Protein AF-A0AAW1N783-F1 (afdb_monomer_lite)

Foldseek 3Di:
DDWDQDPVVRDIKDWDADVPQRDIDIPVCCCVVPLDDDVVSVVVCVVSVNPDDGPVSPDCCPDPNVVDDDDDDPDDPPVVVVVVVVVVVVVVVVVVVCVPPDPVSVVVVVVVVVVVVVVVVVVVVVVVVVVVPD

Organism: Saponaria officinalis (NCBI:txid3572)

Structure (mmCIF, N/CA/C/O backbone):
data_AF-A0AAW1N783-F1
#
_entry.id   AF-A0AAW1N783-F1
#
loop_
_atom_site.group_PDB
_atom_site.id
_atom_site.type_symbol
_atom_site.label_atom_id
_atom_site.label_alt_id
_atom_site.label_comp_id
_atom_site.label_asym_id
_atom_site.label_entity_id
_atom_site.label_seq_id
_atom_site.pdbx_PDB_ins_code
_atom_site.Cartn_x
_atom_site.Cartn_y
_atom_site.Cartn_z
_atom_site.occupancy
_atom_site.B_iso_or_equiv
_atom_site.auth_seq_id
_atom_site.auth_comp_id
_atom_site.auth_asym_id
_atom_site.auth_atom_id
_atom_site.pdbx_PDB_model_num
ATOM 1 N N . MET A 1 1 ? -24.163 -3.242 23.559 1.00 61.75 1 MET A N 1
ATOM 2 C CA . MET A 1 1 ? -24.060 -4.347 22.583 1.00 61.75 1 MET A CA 1
ATOM 3 C C . MET A 1 1 ? -25.093 -4.078 21.504 1.00 61.75 1 MET A C 1
ATOM 5 O O . MET A 1 1 ? -26.252 -3.899 21.853 1.00 61.75 1 MET A O 1
ATOM 9 N N . THR A 1 2 ? -24.675 -3.958 20.245 1.00 82.56 2 THR A N 1
ATOM 10 C CA . THR A 1 2 ? -25.547 -3.611 19.111 1.00 82.56 2 THR A CA 1
ATOM 11 C C . THR A 1 2 ? -25.604 -4.793 18.156 1.00 82.56 2 THR A C 1
ATOM 13 O O . THR A 1 2 ? -24.575 -5.388 17.844 1.00 82.56 2 THR A O 1
ATOM 16 N N . ILE A 1 3 ? -26.801 -5.137 17.688 1.00 83.31 3 ILE A N 1
ATOM 17 C CA . ILE A 1 3 ? -27.009 -6.229 16.739 1.00 83.31 3 ILE A CA 1
ATOM 18 C C . ILE A 1 3 ? -27.219 -5.623 15.350 1.00 83.31 3 ILE A C 1
ATOM 20 O O . ILE A 1 3 ? -28.183 -4.888 15.143 1.00 83.31 3 ILE A O 1
ATOM 24 N N . LEU A 1 4 ? -26.343 -5.943 14.392 1.00 82.75 4 LEU A N 1
ATOM 25 C CA . LEU A 1 4 ? -26.535 -5.574 12.988 1.00 82.75 4 LEU A CA 1
ATOM 26 C C . LEU A 1 4 ? -26.984 -6.781 12.169 1.00 82.75 4 LEU A C 1
ATOM 28 O O . LEU A 1 4 ? -26.317 -7.816 12.116 1.00 82.75 4 LEU A O 1
ATOM 32 N N . LYS A 1 5 ? -28.112 -6.611 11.477 1.00 80.12 5 LYS A N 1
ATOM 33 C CA . LYS A 1 5 ? -28.559 -7.534 10.436 1.00 80.12 5 LYS A CA 1
ATOM 34 C C . LYS A 1 5 ? -27.888 -7.161 9.125 1.00 80.12 5 LYS A C 1
ATOM 36 O O . LYS A 1 5 ? -28.000 -6.041 8.637 1.00 80.12 5 LYS A O 1
ATOM 41 N N . ASP A 1 6 ? -27.180 -8.121 8.562 1.00 81.81 6 ASP A N 1
ATOM 42 C CA . ASP A 1 6 ? -26.504 -7.973 7.290 1.00 81.81 6 ASP A CA 1
ATOM 43 C C . ASP A 1 6 ? -27.435 -8.363 6.145 1.00 81.81 6 ASP A C 1
ATOM 45 O O . ASP A 1 6 ? -27.675 -9.548 5.919 1.00 81.81 6 ASP A O 1
ATOM 49 N N . ALA A 1 7 ? -27.938 -7.382 5.398 1.00 79.19 7 ALA A N 1
ATOM 50 C CA . ALA A 1 7 ? -28.794 -7.648 4.244 1.00 79.19 7 ALA A CA 1
ATOM 51 C C . ALA A 1 7 ? -28.072 -8.408 3.112 1.00 79.19 7 ALA A C 1
ATOM 53 O O . ALA A 1 7 ? -28.721 -9.134 2.363 1.00 79.19 7 ALA A O 1
ATOM 54 N N . LEU A 1 8 ? -26.742 -8.291 3.006 1.00 79.38 8 LEU A N 1
ATOM 55 C CA . LEU A 1 8 ? -25.954 -8.916 1.940 1.00 79.38 8 LEU A CA 1
ATOM 56 C C . LEU A 1 8 ? -25.677 -10.398 2.201 1.00 79.38 8 LEU A C 1
ATOM 58 O O . LEU A 1 8 ? -25.591 -11.167 1.251 1.00 79.38 8 LEU A O 1
ATOM 62 N N . CYS A 1 9 ? -25.547 -10.822 3.463 1.00 78.81 9 CYS A N 1
ATOM 63 C CA . CYS A 1 9 ? -25.336 -12.242 3.783 1.00 78.81 9 CYS A CA 1
ATOM 64 C C . CYS A 1 9 ? -26.455 -12.896 4.606 1.00 78.81 9 CYS A C 1
ATOM 66 O O . CYS A 1 9 ? -26.328 -14.065 4.965 1.00 78.81 9 CYS A O 1
ATOM 68 N N . ARG A 1 10 ? -27.545 -12.172 4.899 1.00 78.56 10 ARG A N 1
ATOM 69 C CA . ARG A 1 10 ? -28.686 -12.609 5.732 1.00 78.56 10 ARG A CA 1
ATOM 70 C C . ARG A 1 10 ? -28.289 -13.146 7.116 1.00 78.56 10 ARG A C 1
ATOM 72 O O . ARG A 1 10 ? -29.069 -13.854 7.746 1.00 78.56 10 ARG A O 1
ATOM 79 N N . LYS A 1 11 ? -27.091 -12.812 7.605 1.00 85.31 11 LYS A N 1
ATOM 80 C CA . LYS A 1 11 ? -26.612 -13.193 8.939 1.00 85.31 11 LYS A CA 1
ATOM 81 C C . LYS A 1 11 ? -26.723 -12.029 9.908 1.00 85.31 11 LYS A C 1
ATOM 83 O O . LYS A 1 11 ? -26.727 -10.856 9.530 1.00 85.31 11 LYS A O 1
ATOM 88 N N . VAL A 1 12 ? -26.816 -12.386 11.178 1.00 87.69 12 VAL A N 1
ATOM 89 C CA . VAL A 1 12 ? -26.832 -11.447 12.290 1.00 87.69 12 VAL A CA 1
ATOM 90 C C . VAL A 1 12 ? -25.433 -11.387 12.878 1.00 87.69 12 VAL A C 1
ATOM 92 O O . VAL A 1 12 ? -24.803 -12.427 13.063 1.00 87.69 12 VAL A O 1
ATOM 95 N N . PHE A 1 13 ? -24.952 -10.178 13.150 1.00 91.31 13 PHE A N 1
ATOM 96 C CA . PHE A 1 13 ? -23.656 -9.961 13.773 1.00 91.31 13 PHE A CA 1
ATOM 97 C C . PHE A 1 13 ? -23.812 -9.121 15.027 1.00 91.31 13 PHE A C 1
ATOM 99 O O . PHE A 1 13 ? -24.400 -8.037 15.008 1.00 91.31 13 PHE A O 1
ATOM 106 N N . GLU A 1 14 ? -23.241 -9.623 16.111 1.00 92.94 14 GLU A N 1
ATOM 107 C CA . GLU A 1 14 ? -23.082 -8.872 17.346 1.00 92.94 14 GLU A CA 1
ATOM 108 C C . GLU A 1 14 ? -21.867 -7.958 17.250 1.00 92.94 14 GLU A C 1
ATOM 110 O O . GLU A 1 14 ? -20.812 -8.344 16.720 1.00 92.94 14 GLU A O 1
ATOM 115 N N . ILE A 1 15 ? -22.054 -6.738 17.752 1.00 92.44 15 ILE A N 1
ATOM 116 C CA . ILE A 1 15 ? -21.059 -5.678 17.751 1.00 92.44 15 ILE A CA 1
ATOM 117 C C . ILE A 1 15 ? -20.971 -5.043 19.133 1.00 92.44 15 ILE A C 1
ATOM 119 O O . ILE A 1 15 ? -21.980 -4.697 19.760 1.00 92.44 15 ILE A O 1
ATOM 123 N N . GLN A 1 16 ? -19.744 -4.834 19.590 1.00 93.25 16 GLN A N 1
ATOM 124 C CA . GLN A 1 16 ? -19.463 -4.082 20.801 1.00 93.25 16 GLN A CA 1
ATOM 125 C C . GLN A 1 16 ? -18.653 -2.846 20.442 1.00 93.25 16 GLN A C 1
ATOM 127 O O . GLN A 1 16 ? -17.562 -2.960 19.897 1.00 93.25 16 GLN A O 1
ATOM 132 N N . PHE A 1 17 ? -19.187 -1.673 20.769 1.00 92.38 17 PHE A N 1
ATOM 133 C CA . PHE A 1 17 ? -18.494 -0.397 20.642 1.00 92.38 17 PHE A CA 1
ATOM 134 C C . PHE A 1 17 ? -18.088 0.116 22.024 1.00 92.38 17 PHE A C 1
ATOM 136 O O . PHE A 1 17 ? -18.887 0.052 22.961 1.00 92.38 17 PHE A O 1
ATOM 143 N N . LYS A 1 18 ? -16.857 0.621 22.146 1.00 91.38 18 LYS A N 1
ATOM 144 C CA . LYS A 1 18 ? -16.313 1.237 23.362 1.00 91.38 18 LYS A CA 1
ATOM 145 C C . LYS A 1 18 ? -16.143 2.754 23.153 1.00 91.38 18 LYS A C 1
ATOM 147 O O . LYS A 1 18 ? -15.190 3.150 22.481 1.00 91.38 18 LYS A O 1
ATOM 152 N N . PRO A 1 19 ? -17.002 3.603 23.756 1.00 81.44 19 PRO A N 1
ATOM 153 C CA . PRO A 1 19 ? -17.048 5.047 23.480 1.00 81.44 19 PRO A CA 1
ATOM 154 C C . PRO A 1 19 ? -15.809 5.894 23.835 1.00 81.44 19 PRO A C 1
ATOM 156 O O . PRO A 1 19 ? -15.791 7.066 23.500 1.00 81.44 19 PRO A O 1
ATOM 159 N N . GLY A 1 20 ? -14.772 5.355 24.483 1.00 85.81 20 GLY A N 1
ATOM 160 C CA . GLY A 1 20 ? -13.539 6.108 24.789 1.00 85.81 20 GLY A CA 1
ATOM 161 C C . GLY A 1 20 ? -12.337 5.753 23.912 1.00 85.81 20 GLY A C 1
ATOM 162 O O . GLY A 1 20 ? -11.455 6.575 23.697 1.00 85.81 20 GLY A O 1
ATOM 163 N N . THR A 1 21 ? -12.292 4.524 23.399 1.00 87.56 21 THR A N 1
ATOM 164 C CA . THR A 1 21 ? -11.165 4.016 22.600 1.00 87.56 21 THR A CA 1
ATOM 165 C C . THR A 1 21 ? -11.513 3.870 21.124 1.00 87.56 21 THR A C 1
ATOM 167 O O . THR A 1 21 ? -10.676 3.438 20.336 1.00 87.56 21 THR A O 1
ATOM 170 N N . TYR A 1 22 ? -12.769 4.149 20.761 1.00 90.06 22 TYR A N 1
ATOM 171 C CA . TYR A 1 22 ? -13.348 3.893 19.441 1.00 90.06 22 TYR A CA 1
ATOM 172 C C . TYR A 1 22 ? -13.150 2.451 18.946 1.00 90.06 22 TYR A C 1
ATOM 174 O O . TYR A 1 22 ? -13.220 2.169 17.751 1.00 90.06 22 TYR A O 1
ATOM 182 N N . GLN A 1 23 ? -12.933 1.511 19.870 1.00 90.81 23 GLN A N 1
ATOM 183 C CA . GLN A 1 23 ? -12.820 0.096 19.549 1.00 90.81 23 GLN A CA 1
ATOM 184 C C . GLN A 1 23 ? -14.207 -0.487 19.282 1.00 90.81 23 GLN A C 1
ATOM 186 O O . GLN A 1 23 ? -15.113 -0.405 20.113 1.00 90.81 23 GLN A O 1
ATOM 191 N N . VAL A 1 24 ? -14.337 -1.111 18.121 1.00 93.06 24 VAL A N 1
ATOM 192 C CA . VAL A 1 24 ? -15.467 -1.905 17.661 1.00 93.06 24 VAL A CA 1
ATOM 193 C C . VAL A 1 24 ? -15.033 -3.359 17.438 1.00 93.06 24 VAL A C 1
ATOM 195 O O . VAL A 1 24 ? -14.209 -3.649 16.570 1.00 93.06 24 VAL A O 1
ATOM 198 N N . THR A 1 25 ? -15.615 -4.304 18.168 1.00 92.06 25 THR A N 1
ATOM 199 C CA . THR A 1 25 ? -15.456 -5.737 17.868 1.00 92.06 25 THR A CA 1
ATOM 200 C C . THR A 1 25 ? -16.673 -6.243 17.111 1.00 92.06 25 THR A C 1
ATOM 202 O O . THR A 1 25 ? -17.795 -5.803 17.361 1.00 92.06 25 THR A O 1
ATOM 205 N N . CYS A 1 26 ? -16.468 -7.153 16.159 1.00 93.62 26 CYS A N 1
ATOM 206 C CA . CYS A 1 26 ? -17.553 -7.740 15.383 1.00 93.62 26 CYS A CA 1
ATOM 207 C C . CYS A 1 26 ? -17.381 -9.254 15.282 1.00 93.62 26 CYS A C 1
ATOM 209 O O . CYS A 1 26 ? -16.335 -9.746 14.870 1.00 93.62 26 CYS A O 1
ATOM 211 N N . THR A 1 27 ? -18.453 -9.992 15.553 1.00 94.38 27 THR A N 1
ATOM 212 C CA . THR A 1 27 ? -18.495 -11.466 15.469 1.00 94.38 27 THR A CA 1
ATOM 213 C C . THR A 1 27 ? -18.212 -12.040 14.077 1.00 94.38 27 THR A C 1
ATOM 215 O O . THR A 1 27 ? -17.944 -13.233 13.947 1.00 94.38 27 THR A O 1
ATOM 218 N N . CYS A 1 28 ? -18.194 -11.219 13.018 1.00 92.19 28 CYS A N 1
ATOM 219 C CA . CYS A 1 28 ? -17.710 -11.662 11.706 1.00 92.19 28 CYS A CA 1
ATOM 220 C C . CYS A 1 28 ? -16.203 -11.984 11.696 1.00 92.19 28 CYS A C 1
ATOM 222 O O . CYS A 1 28 ? -15.737 -12.684 10.797 1.00 92.19 28 CYS A O 1
ATOM 224 N N . MET A 1 29 ? -15.453 -11.470 12.679 1.00 89.00 29 MET A N 1
ATOM 225 C CA . MET A 1 29 ? -14.017 -11.663 12.873 1.00 89.00 29 MET A CA 1
ATOM 226 C C . MET A 1 29 ? -13.134 -11.269 11.675 1.00 89.00 29 MET A C 1
ATOM 228 O O . MET A 1 29 ? -12.049 -11.815 11.484 1.00 89.00 29 MET A O 1
ATOM 232 N N . LYS A 1 30 ? -13.590 -10.361 10.800 1.00 87.12 30 LYS A N 1
ATOM 233 C CA . LYS A 1 30 ? -12.832 -10.003 9.585 1.00 87.12 30 LYS A CA 1
ATOM 234 C C . LYS A 1 30 ? -11.510 -9.302 9.910 1.00 87.12 30 LYS A C 1
ATOM 236 O O . LYS A 1 30 ? -10.519 -9.517 9.211 1.00 87.12 30 LYS A O 1
ATOM 241 N N . PHE A 1 31 ? -11.493 -8.502 10.973 1.00 87.62 31 PHE A N 1
ATOM 242 C CA . PHE A 1 31 ? -10.283 -7.819 11.408 1.00 87.62 31 PHE A CA 1
ATOM 243 C C . PHE A 1 31 ? -9.289 -8.811 12.017 1.00 87.62 31 PHE A C 1
ATOM 245 O O . PHE A 1 31 ? -8.120 -8.813 11.659 1.00 87.62 31 PHE A O 1
ATOM 252 N N . GLU A 1 32 ? -9.766 -9.739 12.834 1.00 85.75 32 GLU A N 1
ATOM 253 C CA . GLU A 1 32 ? -8.966 -10.775 13.482 1.00 85.75 32 GLU A CA 1
ATOM 254 C C . GLU A 1 32 ? -8.407 -11.783 12.464 1.00 85.75 32 GLU A C 1
ATOM 256 O O . GLU A 1 32 ? -7.266 -12.219 12.588 1.00 85.75 32 GLU A O 1
ATOM 261 N N . ARG A 1 33 ? -9.179 -12.131 11.424 1.00 83.25 33 ARG A N 1
ATOM 262 C CA . ARG A 1 33 ? -8.759 -13.093 10.388 1.00 83.25 33 ARG A CA 1
ATOM 263 C C . ARG A 1 33 ? -7.871 -12.485 9.305 1.00 83.25 33 ARG A C 1
ATOM 265 O O . ARG A 1 33 ? -7.005 -13.177 8.781 1.00 83.25 33 ARG A O 1
ATOM 272 N N . CYS A 1 34 ? -8.113 -11.234 8.909 1.00 82.12 34 CYS A N 1
ATOM 273 C CA . CYS A 1 34 ? -7.489 -10.642 7.715 1.00 82.12 34 CYS A CA 1
ATOM 274 C C . CYS A 1 34 ? -6.831 -9.275 7.961 1.00 82.12 34 CYS A C 1
ATOM 276 O O . CYS A 1 34 ? -6.280 -8.682 7.033 1.00 82.12 34 CYS A O 1
ATOM 278 N N . GLY A 1 35 ? -6.909 -8.730 9.175 1.00 83.81 35 GLY A N 1
ATOM 279 C CA . GLY A 1 35 ? -6.445 -7.374 9.490 1.00 83.81 35 GLY A CA 1
ATOM 280 C C . GLY A 1 35 ? -7.259 -6.270 8.811 1.00 83.81 35 GLY A C 1
ATOM 281 O O . GLY A 1 35 ? -6.800 -5.137 8.750 1.00 83.81 35 GLY A O 1
ATOM 282 N N . LEU A 1 36 ? -8.436 -6.593 8.261 1.00 86.44 36 LEU A N 1
ATOM 283 C CA . LEU A 1 36 ? -9.276 -5.665 7.504 1.00 86.44 36 LEU A CA 1
ATOM 284 C C . LEU A 1 36 ? -10.577 -5.376 8.244 1.00 86.44 36 LEU A C 1
ATOM 286 O O . LEU A 1 36 ? -11.287 -6.294 8.664 1.00 86.44 36 LEU A O 1
ATOM 290 N N . LEU A 1 37 ? -10.942 -4.098 8.312 1.00 90.56 37 LEU A N 1
ATOM 291 C CA . LEU A 1 37 ? -12.241 -3.685 8.826 1.00 90.56 37 LEU A CA 1
ATOM 292 C C . LEU A 1 37 ? -13.373 -4.297 7.989 1.00 90.56 37 LEU A C 1
ATOM 294 O O . LEU A 1 37 ? -13.400 -4.210 6.757 1.00 90.56 37 LEU A O 1
ATOM 298 N N . CYS A 1 38 ? -14.341 -4.928 8.653 1.00 92.38 38 CYS A N 1
ATOM 299 C CA . CYS A 1 38 ? -15.596 -5.268 7.998 1.00 92.38 38 CYS A CA 1
ATOM 300 C C . CYS A 1 38 ? -16.474 -4.025 7.868 1.00 92.38 38 CYS A C 1
ATOM 302 O O . CYS A 1 38 ? -16.388 -3.083 8.656 1.00 92.38 38 CYS A O 1
ATOM 304 N N . ARG A 1 39 ? -17.402 -4.060 6.911 1.00 92.44 39 ARG A N 1
ATOM 305 C CA . ARG A 1 39 ? -18.390 -2.989 6.757 1.00 92.44 39 ARG A CA 1
ATOM 306 C C . ARG A 1 39 ? -19.258 -2.784 8.005 1.00 92.44 39 ARG A C 1
ATOM 308 O O . ARG A 1 39 ? -19.776 -1.695 8.193 1.00 92.44 39 ARG A O 1
ATOM 315 N N . HIS A 1 40 ? -19.404 -3.802 8.861 1.00 93.75 40 HIS A N 1
ATOM 316 C CA . HIS A 1 40 ? -20.120 -3.670 10.133 1.00 93.75 40 HIS A CA 1
ATOM 317 C C . HIS A 1 40 ? -19.384 -2.748 11.104 1.00 93.75 40 HIS A C 1
ATOM 319 O O . HIS A 1 40 ? -20.013 -1.876 11.693 1.00 93.75 40 HIS A O 1
ATOM 325 N N . ILE A 1 41 ? -18.060 -2.899 11.227 1.00 93.06 41 ILE A N 1
ATOM 326 C CA . ILE A 1 41 ? -17.232 -2.003 12.043 1.00 93.06 41 ILE A CA 1
ATOM 327 C C . ILE A 1 41 ? -17.273 -0.590 11.462 1.00 93.06 41 ILE A C 1
ATOM 329 O O . ILE A 1 41 ? -17.547 0.354 12.196 1.00 93.06 41 ILE A O 1
ATOM 333 N N . ILE A 1 42 ? -17.086 -0.457 10.144 1.00 93.19 42 ILE A N 1
ATOM 334 C CA . ILE A 1 42 ? -17.131 0.842 9.455 1.00 93.19 42 ILE A CA 1
ATOM 335 C C . ILE A 1 42 ? -18.471 1.541 9.715 1.00 93.19 42 ILE A C 1
ATOM 337 O O . ILE A 1 42 ? -18.485 2.698 10.114 1.00 93.19 42 ILE A O 1
ATOM 341 N N . SER A 1 43 ? -19.592 0.827 9.579 1.00 92.81 43 SER A N 1
ATOM 342 C CA . SER A 1 43 ? -20.927 1.385 9.813 1.00 92.81 43 SER A CA 1
ATOM 343 C C . SER A 1 43 ? -21.110 1.908 11.237 1.00 92.81 43 SER A C 1
ATOM 345 O O . SER A 1 43 ? -21.755 2.938 11.414 1.00 92.81 43 SER A O 1
ATOM 347 N N . ILE A 1 44 ? -20.567 1.212 12.241 1.00 93.06 44 ILE A N 1
ATOM 348 C CA . ILE A 1 44 ? -20.653 1.643 13.640 1.00 93.06 44 ILE A CA 1
ATOM 349 C C . ILE A 1 44 ? -19.742 2.840 13.906 1.00 93.06 44 ILE A C 1
ATOM 351 O O . ILE A 1 44 ? -20.156 3.761 14.602 1.00 93.06 44 ILE A O 1
ATOM 355 N N . LEU A 1 45 ? -18.537 2.878 13.336 1.00 92.81 45 LEU A N 1
ATOM 356 C CA . LEU A 1 45 ? -17.673 4.057 13.429 1.00 92.81 45 LEU A CA 1
ATOM 357 C C . LEU A 1 45 ? -18.366 5.283 12.817 1.00 92.81 45 LEU A C 1
ATOM 359 O O . LEU A 1 45 ? -18.505 6.307 13.485 1.00 92.81 45 LEU A O 1
ATOM 363 N N . SER A 1 46 ? -18.910 5.143 11.605 1.00 92.81 46 SER A N 1
ATOM 364 C CA . SER A 1 46 ? -19.630 6.219 10.919 1.00 92.81 46 SER A CA 1
ATOM 365 C C . SER A 1 46 ? -20.861 6.694 11.693 1.00 92.81 46 SER A C 1
ATOM 367 O O . SER A 1 46 ? -21.060 7.898 11.827 1.00 92.81 46 SER A O 1
ATOM 369 N N . SER A 1 47 ? -21.669 5.783 12.254 1.00 92.56 47 SER A N 1
ATOM 370 C CA . SER A 1 47 ? -22.855 6.171 13.035 1.00 92.56 47 SER A CA 1
ATOM 371 C C . SER A 1 47 ? -22.512 6.874 14.350 1.00 92.56 47 SER A C 1
ATOM 373 O O . SER A 1 47 ? -23.356 7.572 14.899 1.00 92.56 47 SER A O 1
ATOM 375 N N . ASN A 1 48 ? -21.294 6.681 14.864 1.00 91.44 48 ASN A N 1
ATOM 376 C CA . ASN A 1 48 ? -20.790 7.346 16.067 1.00 91.44 48 ASN A CA 1
ATOM 377 C C . ASN A 1 48 ? -19.936 8.587 15.741 1.00 91.44 48 ASN A C 1
ATOM 379 O O . ASN A 1 48 ? -19.227 9.082 16.611 1.00 91.44 48 ASN A O 1
ATOM 383 N N . GLY A 1 49 ? -19.985 9.090 14.500 1.00 91.94 49 GLY A N 1
ATOM 384 C CA . GLY A 1 49 ? -19.287 10.317 14.100 1.00 91.94 49 GLY A CA 1
ATOM 385 C C . GLY A 1 49 ? -17.767 10.179 13.988 1.00 91.94 49 GLY A C 1
ATOM 386 O O . GLY A 1 49 ? -17.065 11.184 13.913 1.00 91.94 49 GLY A O 1
ATOM 387 N N . VAL A 1 50 ? -17.242 8.952 13.965 1.00 92.00 50 VAL A N 1
ATOM 388 C CA . VAL A 1 50 ? -15.809 8.694 13.815 1.00 92.00 50 VAL A CA 1
ATOM 389 C C . VAL A 1 50 ? -15.455 8.762 12.328 1.00 92.00 50 VAL A C 1
ATOM 391 O O . VAL A 1 50 ? -15.758 7.848 11.560 1.00 92.00 50 VAL A O 1
ATOM 394 N N . SER A 1 51 ? -14.849 9.876 11.914 1.00 88.94 51 SER A N 1
ATOM 395 C CA . SER A 1 51 ? -14.479 10.156 10.518 1.00 88.94 51 SER A CA 1
ATOM 396 C C . SER A 1 51 ? -13.092 9.638 10.127 1.00 88.94 51 SER A C 1
ATOM 398 O O . SER A 1 51 ? -12.784 9.549 8.939 1.00 88.94 51 SER A O 1
ATOM 400 N N . THR A 1 52 ? -12.266 9.265 11.106 1.00 88.62 52 THR A N 1
ATOM 401 C CA . THR A 1 52 ? -10.930 8.694 10.909 1.00 88.62 52 THR A CA 1
ATOM 402 C C . THR A 1 52 ? -10.871 7.274 11.452 1.00 88.62 52 THR A C 1
ATOM 404 O O . THR A 1 52 ? -11.456 6.962 12.485 1.00 88.62 52 THR A O 1
ATOM 407 N N . ILE A 1 53 ? -10.164 6.384 10.757 1.00 87.62 53 ILE A N 1
ATOM 408 C CA . ILE A 1 53 ? -9.961 5.019 11.251 1.00 87.62 53 ILE A CA 1
ATOM 409 C C . ILE A 1 53 ? -9.073 5.095 12.505 1.00 87.62 53 ILE A C 1
ATOM 411 O O . ILE A 1 53 ? -7.966 5.620 12.395 1.00 87.62 53 ILE A O 1
ATOM 415 N N . PRO A 1 54 ? -9.514 4.578 13.670 1.00 87.56 54 PRO A N 1
ATOM 416 C CA . PRO A 1 54 ? -8.686 4.579 14.873 1.00 87.56 54 PRO A CA 1
ATOM 417 C C . PRO A 1 54 ? -7.383 3.804 14.661 1.00 87.56 54 PRO A C 1
ATOM 419 O O . PRO A 1 54 ? -7.396 2.746 14.028 1.00 87.56 54 PRO A O 1
ATOM 422 N N . ASP A 1 55 ? -6.289 4.263 15.270 1.00 82.69 55 ASP A N 1
ATOM 423 C CA . ASP A 1 55 ? -4.952 3.667 15.109 1.00 82.69 55 ASP A CA 1
ATOM 424 C C . ASP A 1 55 ? -4.904 2.170 15.4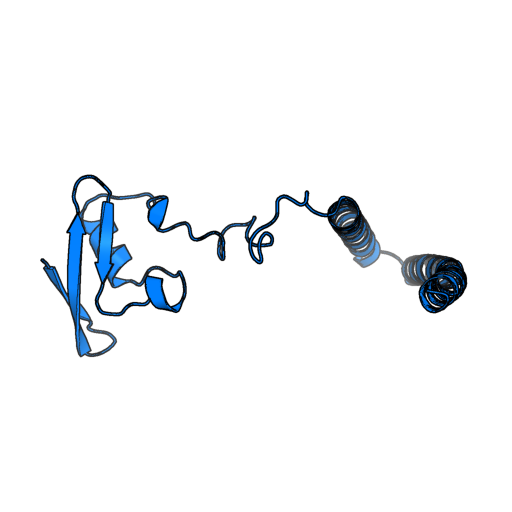41 1.00 82.69 55 ASP A C 1
ATOM 426 O O . ASP A 1 55 ? -4.168 1.411 14.816 1.00 82.69 55 ASP A O 1
ATOM 430 N N . ALA A 1 56 ? -5.759 1.710 16.361 1.00 80.75 56 ALA A N 1
ATOM 431 C CA . ALA A 1 56 ? -5.912 0.292 16.696 1.00 80.75 56 ALA A CA 1
ATOM 432 C C . ALA A 1 56 ? -6.298 -0.597 15.490 1.00 80.75 56 ALA A C 1
ATOM 434 O O . ALA A 1 56 ? -6.093 -1.809 15.536 1.00 80.75 56 ALA A O 1
ATOM 435 N N . TYR A 1 57 ? -6.845 -0.009 14.421 1.00 83.06 57 TYR A N 1
ATOM 436 C CA . TYR A 1 57 ? -7.221 -0.683 13.175 1.00 83.06 57 TYR A CA 1
ATOM 437 C C . TYR A 1 57 ? -6.257 -0.428 12.016 1.00 83.06 57 TYR A C 1
ATOM 439 O O . TYR A 1 57 ? -6.405 -1.049 10.961 1.00 83.06 57 TYR A O 1
ATOM 447 N N . LEU A 1 58 ? -5.251 0.431 12.201 1.00 77.62 58 LEU A N 1
ATOM 448 C CA . LEU A 1 58 ? -4.157 0.625 11.252 1.00 77.62 58 LEU A CA 1
ATOM 449 C C . LEU A 1 58 ? -3.148 -0.521 11.401 1.00 77.62 58 LEU A C 1
ATOM 451 O O . LEU A 1 58 ? -2.025 -0.361 11.878 1.00 77.62 58 LEU A O 1
ATOM 455 N N . ALA A 1 59 ? -3.570 -1.726 11.016 1.00 66.31 59 ALA A N 1
ATOM 456 C CA . ALA A 1 59 ? -2.684 -2.877 10.988 1.00 66.31 59 ALA A CA 1
ATOM 457 C C . ALA A 1 59 ? -1.547 -2.615 9.988 1.00 66.31 59 ALA A C 1
ATOM 459 O O . ALA A 1 59 ? -1.801 -2.364 8.808 1.00 66.31 59 ALA A O 1
ATOM 460 N N . ARG A 1 60 ? -0.289 -2.742 10.442 1.00 57.47 60 ARG A N 1
ATOM 461 C CA . ARG A 1 60 ? 0.913 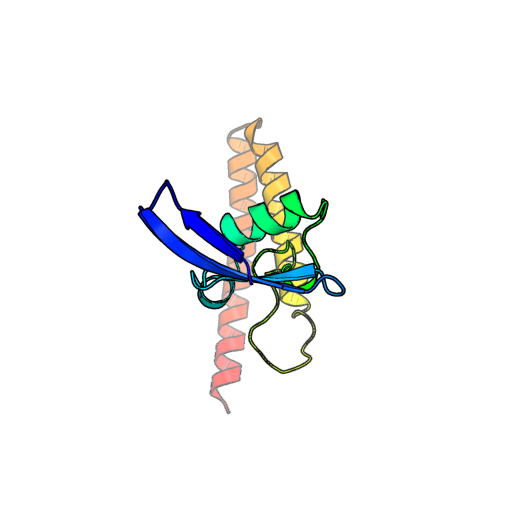-2.461 9.631 1.00 57.47 60 ARG A CA 1
ATOM 462 C C . ARG A 1 60 ? 0.919 -3.172 8.279 1.00 57.47 60 ARG A C 1
ATOM 464 O O . ARG A 1 60 ? 1.484 -2.627 7.350 1.00 57.47 60 ARG A O 1
ATOM 471 N N . ARG A 1 61 ? 0.236 -4.320 8.150 1.00 58.56 61 ARG A N 1
ATOM 472 C CA . ARG A 1 61 ? 0.068 -5.092 6.902 1.00 58.56 61 ARG A CA 1
ATOM 473 C C . ARG A 1 61 ? -0.524 -4.278 5.736 1.00 58.56 61 ARG A C 1
ATOM 475 O O . ARG A 1 61 ? -0.308 -4.653 4.592 1.00 58.56 61 ARG A O 1
ATOM 482 N N . TRP A 1 62 ? -1.258 -3.198 6.014 1.00 65.50 62 TRP A N 1
ATOM 483 C CA . TRP A 1 62 ? -1.964 -2.390 5.008 1.00 65.50 62 TRP A CA 1
ATOM 484 C C . TRP A 1 62 ? -1.487 -0.929 4.934 1.00 65.50 62 TRP A C 1
ATOM 486 O O . TRP A 1 62 ? -2.038 -0.145 4.163 1.00 65.50 62 TRP A O 1
ATOM 496 N N . CYS A 1 63 ? -0.468 -0.551 5.712 1.00 60.75 63 CYS A N 1
ATOM 497 C CA . CYS A 1 63 ? 0.169 0.765 5.618 1.00 60.75 63 CYS A CA 1
ATOM 498 C C . CYS A 1 63 ? 1.251 0.749 4.525 1.00 60.75 63 CYS A C 1
ATOM 500 O O . CYS A 1 63 ? 1.797 -0.305 4.220 1.00 60.75 63 CYS A O 1
ATOM 502 N N . LYS A 1 64 ? 1.615 1.901 3.941 1.00 54.47 64 LYS A N 1
ATOM 503 C CA . LYS A 1 64 ? 2.729 1.976 2.964 1.00 54.47 64 LYS A CA 1
ATOM 504 C C . LYS A 1 64 ? 4.038 1.370 3.502 1.00 54.47 64 LYS A C 1
ATOM 506 O O . LYS A 1 64 ? 4.808 0.812 2.731 1.00 54.47 64 LYS A O 1
ATOM 511 N N . ASP A 1 65 ? 4.216 1.384 4.821 1.00 52.53 65 ASP A N 1
ATOM 512 C CA . ASP A 1 65 ? 5.363 0.810 5.533 1.00 52.53 65 ASP A CA 1
ATOM 513 C C . ASP A 1 65 ? 5.211 -0.699 5.853 1.00 52.53 65 ASP A C 1
ATOM 515 O O . ASP A 1 65 ? 5.968 -1.256 6.651 1.00 52.53 65 ASP A O 1
ATOM 519 N N . ALA A 1 66 ? 4.236 -1.388 5.241 1.00 51.78 66 ALA A N 1
ATOM 520 C CA . ALA A 1 66 ? 3.923 -2.810 5.453 1.00 51.78 66 ALA A CA 1
ATOM 521 C C . ALA A 1 66 ? 5.049 -3.785 5.095 1.00 51.78 66 ALA A C 1
ATOM 523 O O . ALA A 1 66 ? 4.962 -4.966 5.431 1.00 51.78 66 ALA A O 1
ATOM 524 N N . VAL A 1 67 ? 6.107 -3.315 4.433 1.00 48.66 67 VAL A N 1
ATOM 525 C CA . VAL A 1 67 ? 7.262 -4.139 4.051 1.00 48.66 67 VAL A CA 1
ATOM 526 C C . VAL A 1 67 ? 8.079 -4.590 5.273 1.00 48.66 67 VAL A C 1
ATOM 528 O O . VAL A 1 67 ? 8.871 -5.519 5.173 1.00 48.66 67 VAL A O 1
ATOM 531 N N . CYS A 1 68 ? 7.862 -4.021 6.461 1.00 46.59 68 CYS A N 1
ATOM 532 C CA . CYS A 1 68 ? 8.667 -4.354 7.634 1.00 46.59 68 CYS A CA 1
ATOM 533 C C . CYS A 1 68 ? 7.869 -5.099 8.714 1.00 46.59 68 CYS A C 1
ATOM 535 O O . CYS A 1 68 ? 7.294 -4.463 9.603 1.00 46.59 68 CYS A O 1
ATOM 537 N N . ARG A 1 69 ? 7.914 -6.444 8.679 1.00 48.66 69 ARG A N 1
ATOM 538 C CA . ARG A 1 69 ? 8.447 -7.310 9.766 1.00 48.66 69 ARG A CA 1
ATOM 539 C C . ARG A 1 69 ? 7.920 -8.750 9.694 1.00 48.66 69 ARG A C 1
ATOM 541 O O . ARG A 1 69 ? 6.735 -9.003 9.897 1.00 48.66 69 ARG A O 1
ATOM 548 N N . THR A 1 70 ? 8.845 -9.695 9.551 1.00 38.88 70 THR A N 1
ATOM 549 C CA . THR A 1 70 ? 8.845 -10.915 10.371 1.00 38.88 70 THR A CA 1
ATOM 550 C C . THR A 1 70 ? 9.621 -10.630 11.663 1.00 38.88 70 THR A C 1
ATOM 552 O O . THR A 1 70 ? 10.462 -9.737 11.707 1.00 38.88 70 THR A O 1
ATOM 555 N N . ASN A 1 71 ? 9.231 -11.318 12.727 1.00 38.78 71 ASN A N 1
ATOM 556 C CA . ASN A 1 71 ? 9.464 -11.009 14.138 1.00 38.78 71 ASN A CA 1
ATOM 557 C C . ASN A 1 71 ? 10.923 -10.793 14.590 1.00 38.78 71 ASN A C 1
ATOM 559 O O . ASN A 1 71 ? 11.844 -11.438 14.108 1.00 38.78 71 ASN A O 1
ATOM 563 N N . GLU A 1 72 ? 11.049 -9.943 15.616 1.00 46.62 72 GLU A N 1
ATOM 564 C CA . GLU A 1 72 ? 11.976 -10.087 16.751 1.00 46.62 72 GLU A CA 1
ATOM 565 C C . GLU A 1 72 ? 13.458 -10.326 16.435 1.00 46.62 72 GLU A C 1
ATOM 567 O O . GLU A 1 72 ? 14.037 -11.347 16.788 1.00 46.62 72 GLU A O 1
ATOM 572 N N . LYS A 1 73 ? 14.099 -9.313 15.862 1.00 40.69 73 LYS A N 1
ATOM 573 C CA . LYS A 1 73 ? 15.311 -8.695 16.409 1.00 40.69 73 LYS A CA 1
ATOM 574 C C . LYS A 1 73 ? 15.497 -7.354 15.725 1.00 40.69 73 LYS A C 1
ATOM 576 O O . LYS A 1 73 ? 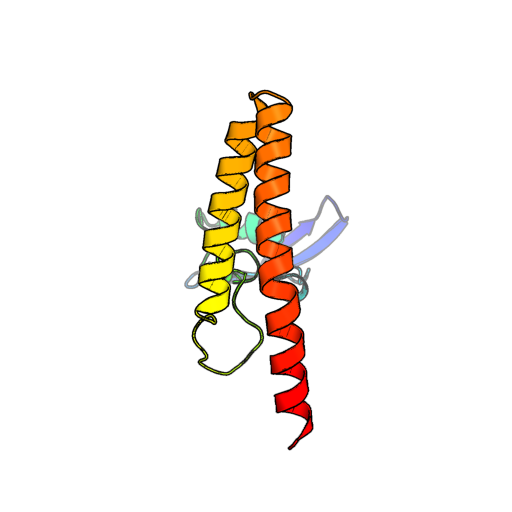14.989 -7.095 14.637 1.00 40.69 73 LYS A O 1
ATOM 581 N N . GLU A 1 74 ? 16.101 -6.456 16.464 1.00 50.06 74 GLU A N 1
ATOM 582 C CA . GLU A 1 74 ? 16.401 -5.096 16.077 1.00 50.06 74 GLU A CA 1
ATOM 583 C C . GLU A 1 74 ? 17.550 -5.102 15.071 1.00 50.06 74 GLU A C 1
ATOM 585 O O . GLU A 1 74 ? 18.646 -4.673 15.384 1.00 50.06 74 GLU A O 1
ATOM 590 N N . ASP A 1 75 ? 17.300 -5.605 13.867 1.00 41.38 75 ASP A N 1
ATOM 591 C CA . ASP A 1 75 ? 18.190 -5.372 12.745 1.00 41.38 75 ASP A CA 1
ATOM 592 C C . ASP A 1 75 ? 17.513 -4.336 11.861 1.00 41.38 75 ASP A C 1
ATOM 594 O O . ASP A 1 75 ? 16.429 -4.530 11.300 1.00 41.38 75 ASP A O 1
ATOM 598 N N . LEU A 1 76 ? 18.144 -3.163 11.871 1.00 51.75 76 LEU A N 1
ATOM 599 C CA . LEU A 1 76 ? 18.097 -2.142 10.838 1.00 51.75 76 LEU A CA 1
ATOM 600 C C . LEU A 1 76 ? 17.674 -2.778 9.515 1.00 51.75 76 LEU A C 1
ATOM 602 O O . LEU A 1 76 ? 18.243 -3.798 9.132 1.00 51.75 76 LEU A O 1
ATOM 606 N N . ILE A 1 77 ? 16.692 -2.187 8.827 1.00 55.47 77 ILE A N 1
ATOM 607 C CA . ILE A 1 77 ? 16.437 -2.512 7.421 1.00 55.47 77 ILE A CA 1
ATOM 608 C C . ILE A 1 77 ? 17.812 -2.622 6.769 1.00 55.47 77 ILE A C 1
ATOM 610 O O . ILE A 1 77 ? 18.544 -1.630 6.797 1.00 55.47 77 ILE A O 1
ATOM 614 N N . ASP A 1 78 ? 18.175 -3.827 6.316 1.00 64.94 78 ASP A N 1
ATOM 615 C CA . ASP A 1 78 ? 19.496 -4.100 5.759 1.00 64.94 78 ASP A CA 1
ATOM 616 C C . ASP A 1 78 ? 19.808 -2.949 4.804 1.00 64.94 78 ASP A C 1
ATOM 618 O O . ASP A 1 78 ? 19.025 -2.690 3.884 1.00 64.94 78 ASP A O 1
ATOM 622 N N . GLY A 1 79 ? 20.856 -2.166 5.090 1.00 68.94 79 GLY A N 1
ATOM 623 C CA . GLY A 1 79 ? 21.155 -0.948 4.329 1.00 68.94 79 GLY A CA 1
ATOM 624 C C . GLY A 1 79 ? 21.212 -1.248 2.831 1.00 68.94 79 GLY A C 1
ATOM 625 O O . GLY A 1 79 ? 20.724 -0.469 2.011 1.00 68.94 79 GLY A O 1
ATOM 626 N N . ARG A 1 80 ? 21.642 -2.471 2.501 1.00 75.31 80 ARG A N 1
ATOM 627 C CA . ARG A 1 80 ? 21.613 -3.054 1.164 1.00 75.31 80 ARG A CA 1
ATOM 628 C C . ARG A 1 80 ? 20.209 -3.112 0.560 1.00 75.31 80 ARG A C 1
ATOM 630 O O . ARG A 1 80 ? 20.036 -2.766 -0.601 1.00 75.31 80 ARG A O 1
ATOM 637 N N . GLN A 1 81 ? 19.182 -3.511 1.306 1.00 77.44 81 GLN A N 1
ATOM 638 C CA . GLN A 1 81 ? 17.806 -3.573 0.805 1.00 77.44 81 GLN A CA 1
ATOM 639 C C . GLN A 1 81 ? 17.233 -2.176 0.513 1.00 77.44 81 GLN A C 1
ATOM 641 O O . GLN A 1 81 ? 16.477 -2.008 -0.451 1.00 77.44 81 GLN A O 1
ATOM 646 N N . ILE A 1 82 ? 17.610 -1.159 1.298 1.00 80.12 82 ILE A N 1
ATOM 647 C CA . ILE A 1 82 ? 17.257 0.243 1.011 1.00 80.12 82 ILE A CA 1
ATOM 648 C C . ILE A 1 82 ? 17.947 0.706 -0.272 1.00 80.12 82 ILE A C 1
ATOM 650 O O . ILE A 1 82 ? 17.298 1.303 -1.132 1.00 80.12 82 ILE A O 1
ATOM 654 N N . GLU A 1 83 ? 19.239 0.418 -0.422 1.00 83.00 83 GLU A N 1
ATOM 655 C CA . GLU A 1 83 ? 20.012 0.757 -1.620 1.00 83.00 83 GLU A CA 1
ATOM 656 C C . GLU A 1 83 ? 19.453 0.078 -2.872 1.00 83.00 83 GLU A C 1
ATOM 658 O O . GLU A 1 83 ? 19.226 0.747 -3.880 1.00 83.00 83 GLU A O 1
ATOM 663 N N . LEU A 1 84 ? 19.108 -1.210 -2.788 1.00 86.19 84 LEU A N 1
ATOM 664 C CA . LEU A 1 84 ? 18.449 -1.935 -3.876 1.00 86.19 84 LEU A CA 1
ATOM 665 C C . LEU A 1 84 ? 17.103 -1.301 -4.241 1.00 86.19 84 LEU A C 1
ATOM 667 O O . LEU A 1 84 ? 16.784 -1.169 -5.418 1.00 86.19 84 LEU A O 1
ATOM 671 N N . THR A 1 85 ? 16.317 -0.865 -3.255 1.00 83.44 85 THR A N 1
ATOM 672 C CA . THR A 1 85 ? 15.021 -0.209 -3.507 1.00 83.44 85 THR A CA 1
ATOM 673 C C . THR A 1 85 ? 15.192 1.139 -4.220 1.00 83.44 85 THR A C 1
ATOM 675 O O . THR A 1 85 ? 14.422 1.462 -5.131 1.00 83.44 85 THR A O 1
ATOM 678 N N . LYS A 1 86 ? 16.214 1.920 -3.847 1.00 87.50 86 LYS A N 1
ATOM 679 C CA . LYS A 1 86 ? 16.558 3.181 -4.526 1.00 87.50 86 LYS A CA 1
ATOM 680 C C . LYS A 1 86 ? 17.012 2.933 -5.963 1.00 87.50 86 LYS A C 1
ATOM 682 O O . LYS A 1 86 ? 16.461 3.545 -6.873 1.00 87.50 86 LYS A O 1
ATOM 687 N N . LEU A 1 87 ? 17.911 1.967 -6.168 1.00 92.56 87 LEU A N 1
ATOM 688 C CA . LEU A 1 87 ? 18.372 1.552 -7.495 1.00 92.56 87 LEU A CA 1
ATOM 689 C C . LEU A 1 87 ? 17.200 1.149 -8.398 1.00 92.56 87 LEU A C 1
ATOM 691 O O . LEU A 1 87 ? 17.103 1.611 -9.531 1.00 92.56 87 LEU A O 1
ATOM 695 N N . TRP A 1 88 ? 16.280 0.320 -7.895 1.00 92.62 88 TRP A N 1
ATOM 696 C CA . TRP A 1 88 ? 15.092 -0.071 -8.653 1.00 92.62 88 TRP A CA 1
ATOM 697 C C . TRP A 1 88 ? 14.264 1.135 -9.088 1.00 92.62 88 TRP A C 1
ATOM 699 O O . TRP A 1 88 ? 13.814 1.181 -10.231 1.00 92.62 88 TRP A O 1
ATOM 709 N N . SER A 1 89 ? 14.090 2.117 -8.204 1.00 90.31 89 SER A N 1
ATOM 710 C CA . SER A 1 89 ? 13.353 3.343 -8.521 1.00 90.31 89 SER A CA 1
ATOM 711 C C . SER A 1 89 ? 14.033 4.128 -9.647 1.00 90.31 89 SER A C 1
ATOM 713 O O . SER A 1 89 ? 13.371 4.504 -10.610 1.00 90.31 89 SER A O 1
ATOM 715 N N . GLU A 1 90 ? 15.355 4.298 -9.593 1.00 92.94 90 GLU A N 1
ATOM 716 C CA . GLU A 1 90 ? 16.126 4.972 -10.649 1.00 92.94 90 GLU A CA 1
ATOM 717 C C . GLU A 1 90 ? 16.031 4.246 -12.002 1.00 92.94 90 GLU A C 1
ATOM 719 O O . GLU A 1 90 ? 15.833 4.875 -13.049 1.00 92.94 90 GLU A O 1
ATOM 724 N N . VAL A 1 91 ? 16.106 2.910 -11.992 1.00 95.38 91 VAL A N 1
ATOM 725 C CA . VAL A 1 91 ? 15.927 2.086 -13.197 1.00 95.38 91 VAL A CA 1
ATOM 726 C C . VAL A 1 91 ? 14.529 2.276 -13.780 1.00 95.38 91 VAL A C 1
ATOM 728 O O . VAL A 1 91 ? 14.398 2.467 -14.989 1.00 95.38 91 VAL A O 1
ATOM 731 N N . TYR A 1 92 ? 13.483 2.263 -12.950 1.00 91.94 92 TYR A N 1
ATOM 732 C CA . TYR A 1 92 ? 12.111 2.457 -13.419 1.00 91.94 92 TYR A CA 1
ATOM 733 C C . TYR A 1 92 ? 11.895 3.827 -14.065 1.00 91.94 92 TYR A C 1
ATOM 735 O O . TYR A 1 92 ? 11.283 3.891 -15.132 1.00 91.94 92 TYR A O 1
ATOM 743 N N . GLU A 1 93 ? 12.422 4.899 -13.473 1.00 92.00 93 GLU A N 1
ATOM 744 C CA . GLU A 1 93 ? 12.343 6.245 -14.055 1.00 92.00 93 GLU A CA 1
ATOM 745 C C . GLU A 1 93 ? 13.062 6.314 -15.409 1.00 92.00 93 GLU A C 1
ATOM 747 O O . GLU A 1 93 ? 12.515 6.813 -16.395 1.00 92.00 93 GLU A O 1
ATOM 752 N N . THR A 1 94 ? 14.251 5.715 -15.499 1.00 93.44 94 THR A N 1
ATOM 753 C CA . THR A 1 94 ? 15.026 5.646 -16.747 1.00 93.44 94 THR A CA 1
ATOM 754 C C . THR A 1 94 ? 14.271 4.882 -17.833 1.00 93.44 94 THR A C 1
ATOM 756 O O . THR A 1 94 ? 14.131 5.359 -18.960 1.00 93.44 94 THR A O 1
ATOM 759 N N . VAL A 1 95 ? 13.702 3.725 -17.488 1.00 93.94 95 VAL A N 1
ATOM 760 C CA . VAL A 1 95 ? 12.841 2.950 -18.393 1.00 93.94 95 VAL A CA 1
ATOM 761 C C . VAL A 1 95 ? 11.611 3.764 -18.808 1.00 93.94 95 VAL A C 1
ATOM 763 O O . VAL A 1 95 ? 11.186 3.690 -19.961 1.00 93.94 95 VAL A O 1
ATOM 766 N N . GLY A 1 96 ? 11.055 4.576 -17.906 1.00 92.81 96 GLY A N 1
ATOM 767 C CA . GLY A 1 96 ? 9.976 5.517 -18.195 1.00 92.81 96 GLY A CA 1
ATOM 768 C C . GLY A 1 96 ? 10.334 6.510 -19.302 1.00 92.81 96 GLY A C 1
ATOM 769 O O . GLY A 1 96 ? 9.545 6.681 -20.233 1.00 92.81 96 GLY A O 1
ATOM 770 N N . LEU A 1 97 ? 11.535 7.096 -19.251 1.00 92.62 97 LEU A N 1
ATOM 771 C CA . LEU A 1 97 ? 12.040 8.020 -20.276 1.00 92.62 97 LEU A CA 1
ATOM 772 C C . LEU A 1 97 ? 12.279 7.335 -21.627 1.00 92.62 97 LEU A C 1
ATOM 774 O O . LEU A 1 97 ? 12.097 7.960 -22.672 1.00 92.62 97 LEU A O 1
ATOM 778 N N . LEU A 1 98 ? 12.664 6.058 -21.621 1.00 91.69 98 LEU A N 1
ATOM 779 C CA . LEU A 1 98 ? 12.942 5.294 -22.839 1.00 91.69 98 LEU A CA 1
ATOM 780 C C . LEU A 1 98 ? 11.680 4.924 -23.631 1.00 91.69 98 LEU A C 1
ATOM 782 O O . LEU A 1 98 ? 11.774 4.670 -24.830 1.00 91.69 98 LEU A O 1
ATOM 786 N N . LYS A 1 99 ? 10.489 4.953 -23.013 1.00 85.88 99 LYS A N 1
ATOM 787 C CA . LYS A 1 99 ? 9.217 4.632 -23.695 1.00 85.88 99 LYS A CA 1
ATOM 788 C C . LYS A 1 99 ? 8.949 5.486 -24.935 1.00 85.88 99 LYS A C 1
ATOM 790 O O . LYS A 1 99 ? 8.269 5.028 -25.846 1.00 85.88 99 LYS A O 1
ATOM 795 N N . SER A 1 100 ? 9.445 6.721 -24.957 1.00 86.31 100 SER A N 1
ATOM 796 C CA . SER A 1 100 ? 9.271 7.671 -26.061 1.00 86.31 100 SER A CA 1
ATOM 797 C C . SER A 1 100 ? 10.548 7.880 -26.887 1.00 86.31 100 SER A C 1
ATOM 799 O O . SER A 1 100 ? 10.659 8.884 -27.589 1.00 86.31 100 SER A O 1
ATOM 801 N N . ARG A 1 101 ? 11.543 6.995 -26.756 1.00 88.00 101 ARG A N 1
ATOM 802 C CA . ARG A 1 101 ? 12.861 7.103 -27.405 1.00 88.00 101 ARG A CA 1
ATOM 803 C C . ARG A 1 101 ? 13.035 6.072 -28.519 1.00 88.00 101 ARG A C 1
ATOM 805 O O . ARG A 1 101 ? 12.136 5.278 -28.789 1.00 88.00 101 ARG A O 1
ATOM 812 N N . SER A 1 102 ? 14.162 6.153 -29.227 1.00 91.62 102 SER A N 1
ATOM 813 C CA . SER A 1 102 ? 14.446 5.278 -30.365 1.00 91.62 102 SER A CA 1
ATOM 814 C C . SER A 1 102 ? 14.736 3.845 -29.909 1.00 91.62 102 SER A C 1
ATOM 816 O O . SER A 1 102 ? 15.065 3.594 -28.747 1.00 91.62 102 SER A O 1
ATOM 818 N N . LYS A 1 103 ? 14.637 2.886 -30.836 1.00 91.25 103 LYS A N 1
ATOM 819 C CA . LYS A 1 103 ? 15.003 1.490 -30.563 1.00 91.25 103 LYS A CA 1
ATOM 820 C C . LYS A 1 103 ? 16.475 1.367 -30.147 1.00 91.25 103 LYS A C 1
ATOM 822 O O . LYS A 1 103 ? 16.772 0.588 -29.246 1.00 91.25 103 LYS A O 1
ATOM 827 N N . ASP A 1 104 ? 17.347 2.176 -30.743 1.00 93.38 104 ASP A N 1
ATOM 828 C CA . ASP A 1 104 ? 18.784 2.180 -30.464 1.00 93.38 104 ASP A CA 1
ATOM 829 C C . ASP A 1 104 ? 19.075 2.612 -29.015 1.00 93.38 104 ASP A C 1
ATOM 831 O O . ASP A 1 104 ? 19.925 2.019 -28.354 1.00 93.38 104 ASP A O 1
ATOM 835 N N . ASP A 1 105 ? 18.315 3.574 -28.474 1.00 92.00 105 ASP A N 1
ATOM 836 C CA . ASP A 1 105 ? 18.440 4.010 -27.072 1.00 92.00 105 ASP A CA 1
ATOM 837 C C . ASP A 1 105 ? 18.055 2.891 -26.088 1.00 92.00 105 ASP A C 1
ATOM 839 O O . ASP A 1 105 ? 18.720 2.679 -25.071 1.00 92.00 105 ASP A O 1
ATOM 843 N N . ILE A 1 106 ? 16.988 2.146 -26.401 1.00 92.44 106 ILE A N 1
ATOM 844 C CA . ILE A 1 106 ? 16.546 0.989 -25.608 1.00 92.44 106 ILE A CA 1
ATOM 845 C C . ILE A 1 106 ? 17.606 -0.115 -25.659 1.00 92.44 106 ILE A C 1
ATOM 847 O O . ILE A 1 106 ? 17.949 -0.703 -24.632 1.00 92.44 106 ILE A O 1
ATOM 851 N N . GLU A 1 107 ? 18.135 -0.395 -26.848 1.00 93.75 107 GLU A N 1
ATOM 852 C CA . GLU A 1 107 ? 19.122 -1.448 -27.068 1.00 93.75 107 GLU A CA 1
ATOM 853 C C . GLU A 1 107 ? 20.460 -1.120 -26.390 1.00 93.75 107 GLU A C 1
ATOM 855 O O . GLU A 1 107 ? 21.048 -1.992 -25.746 1.00 93.75 107 GLU A O 1
ATOM 860 N N . SER A 1 108 ? 20.865 0.153 -26.418 1.00 94.56 108 SER A N 1
ATOM 861 C CA . SER A 1 108 ? 22.008 0.687 -25.672 1.00 94.56 108 SER A CA 1
ATOM 862 C C . SER A 1 108 ? 21.841 0.496 -24.161 1.00 94.56 108 SER A C 1
ATOM 864 O O . SER A 1 108 ? 22.717 -0.072 -23.506 1.00 94.56 108 SER A O 1
ATOM 866 N N . PHE A 1 109 ? 20.684 0.863 -23.596 1.00 95.31 109 PHE A N 1
ATOM 867 C CA . PHE A 1 109 ? 20.411 0.664 -22.168 1.00 95.31 109 PHE A CA 1
ATOM 868 C C . PHE A 1 109 ? 20.396 -0.820 -21.770 1.00 95.31 109 PHE A C 1
ATOM 870 O O . PHE A 1 109 ? 20.971 -1.204 -20.749 1.00 95.31 109 PHE A O 1
ATOM 877 N N . CYS A 1 110 ? 19.797 -1.686 -22.594 1.00 94.50 110 CYS A N 1
ATOM 878 C CA . CYS A 1 110 ? 19.875 -3.132 -22.391 1.00 94.50 110 CYS A CA 1
ATOM 879 C C . CYS A 1 110 ? 21.321 -3.647 -22.435 1.00 94.50 110 CYS A C 1
ATOM 881 O O . CYS A 1 110 ? 21.661 -4.536 -21.655 1.00 94.50 110 CYS A O 1
ATOM 883 N N . GLY A 1 111 ? 22.159 -3.106 -23.324 1.00 95.38 111 GLY A N 1
ATOM 884 C CA . GLY A 1 111 ? 23.594 -3.389 -23.378 1.00 95.38 111 GLY A CA 1
ATOM 885 C C . GLY A 1 111 ? 24.287 -3.057 -22.058 1.00 95.38 111 GLY A C 1
ATOM 886 O O . GLY A 1 111 ? 24.875 -3.942 -21.446 1.00 95.38 111 GLY A O 1
ATOM 887 N N . LEU A 1 1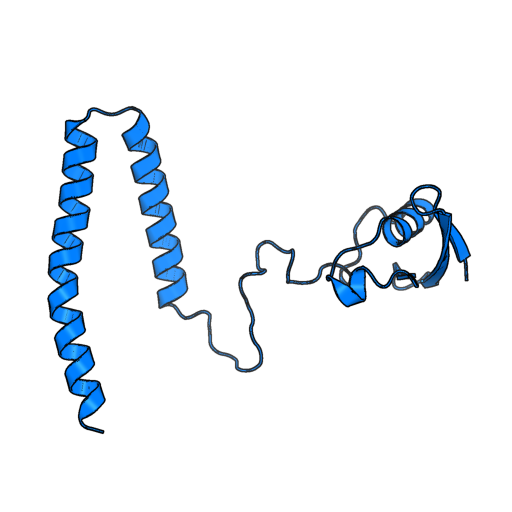12 ? 24.095 -1.837 -21.548 1.00 95.50 112 LEU A N 1
ATOM 888 C CA . LEU A 1 112 ? 24.676 -1.393 -20.274 1.00 95.50 112 LEU A CA 1
ATOM 889 C C . LEU A 1 112 ? 24.315 -2.315 -19.097 1.00 95.50 112 LEU A C 1
ATOM 891 O O . LEU A 1 112 ? 25.180 -2.659 -18.292 1.00 95.50 112 LEU A O 1
ATOM 895 N N . ILE A 1 113 ? 23.052 -2.750 -19.001 1.00 94.94 113 ILE A N 1
ATOM 896 C CA . ILE A 1 113 ? 22.616 -3.680 -17.946 1.00 94.94 113 ILE A CA 1
ATOM 897 C C . ILE A 1 113 ? 23.300 -5.043 -18.093 1.00 94.94 113 ILE A C 1
ATOM 899 O O . ILE A 1 113 ? 23.726 -5.626 -17.094 1.00 94.94 113 ILE A O 1
ATOM 903 N N . ARG A 1 114 ? 23.405 -5.573 -19.320 1.00 94.00 114 ARG A N 1
ATOM 904 C CA . ARG A 1 114 ? 24.081 -6.856 -19.572 1.00 94.00 114 ARG A CA 1
ATOM 905 C C . ARG A 1 114 ? 25.563 -6.779 -19.221 1.00 94.00 114 ARG A C 1
ATOM 907 O O . ARG A 1 114 ? 26.058 -7.678 -18.547 1.00 94.00 114 ARG A O 1
ATOM 914 N N . ASP A 1 115 ? 26.232 -5.699 -19.606 1.00 94.62 115 ASP A N 1
ATOM 915 C CA . ASP A 1 115 ? 27.645 -5.480 -19.300 1.00 94.62 115 ASP A CA 1
ATOM 916 C C . ASP A 1 115 ? 27.874 -5.391 -17.788 1.00 94.62 115 ASP A C 1
ATOM 918 O O . ASP A 1 115 ? 28.823 -5.967 -17.256 1.00 94.62 115 ASP A O 1
ATOM 922 N N . PHE A 1 116 ? 26.986 -4.701 -17.064 1.00 92.44 116 PHE A N 1
ATOM 923 C CA . PHE A 1 116 ? 27.060 -4.631 -15.606 1.00 92.44 116 PHE A CA 1
ATOM 924 C C . PHE A 1 116 ? 26.822 -5.997 -14.954 1.00 92.44 116 PHE A C 1
ATOM 926 O O . PHE A 1 116 ? 27.551 -6.381 -14.042 1.00 92.44 116 PHE A O 1
ATOM 933 N N . ARG A 1 117 ? 25.857 -6.771 -15.460 1.00 91.12 117 ARG A N 1
ATOM 934 C CA . ARG A 1 117 ? 25.591 -8.136 -14.994 1.00 91.12 117 ARG A CA 1
ATOM 935 C C . ARG A 1 117 ? 26.814 -9.043 -15.153 1.00 91.12 117 ARG A C 1
ATOM 937 O O . ARG A 1 117 ? 27.179 -9.716 -14.196 1.00 91.12 117 ARG A O 1
ATOM 944 N N . GLN A 1 118 ? 27.469 -9.020 -16.313 1.00 90.31 118 GLN A N 1
ATOM 945 C CA . GLN A 1 118 ? 28.668 -9.829 -16.568 1.00 90.31 118 GLN A CA 1
ATOM 946 C C . GLN A 1 118 ? 29.828 -9.483 -15.628 1.00 90.31 118 GLN A C 1
ATOM 948 O O . GLN A 1 118 ? 30.627 -10.352 -15.305 1.00 90.31 118 GLN A O 1
ATOM 953 N N . LYS A 1 119 ? 29.926 -8.231 -15.160 1.00 90.06 119 LYS A N 1
ATOM 954 C CA . LYS A 1 119 ? 30.930 -7.831 -14.159 1.00 90.06 119 LYS A CA 1
ATOM 955 C C . LYS A 1 119 ? 30.632 -8.374 -12.761 1.00 90.06 119 LYS A C 1
ATOM 957 O O . LYS A 1 119 ? 31.565 -8.561 -11.991 1.00 90.06 119 LYS A O 1
ATOM 962 N N . LEU A 1 120 ? 29.360 -8.607 -12.432 1.00 85.00 120 LEU A N 1
ATOM 963 C CA . LEU A 1 120 ? 28.937 -9.106 -11.120 1.00 85.00 120 LEU A CA 1
ATOM 964 C C . LEU A 1 120 ? 28.986 -10.634 -11.010 1.00 85.00 120 LEU A C 1
ATOM 966 O O . LEU A 1 120 ? 29.285 -11.148 -9.937 1.00 85.00 120 LEU A O 1
ATOM 970 N N . GLU A 1 121 ? 28.705 -11.356 -12.099 1.00 77.50 121 GLU A N 1
ATOM 971 C CA . GLU A 1 121 ? 28.726 -12.828 -12.144 1.00 77.50 121 GLU A CA 1
ATOM 972 C C . GLU A 1 121 ? 30.035 -13.464 -11.607 1.00 77.50 121 GLU A C 1
ATOM 974 O O . GLU A 1 121 ? 29.928 -14.337 -10.745 1.00 77.50 121 GLU A O 1
ATOM 979 N N . PRO A 1 122 ? 31.255 -13.016 -11.976 1.00 70.94 122 PRO A N 1
ATOM 980 C CA . PRO A 1 122 ? 32.492 -13.602 -11.448 1.00 70.94 122 PRO A CA 1
ATOM 981 C C . PRO A 1 122 ? 32.727 -13.310 -9.957 1.00 70.94 122 PRO A C 1
ATOM 983 O O . PRO A 1 122 ? 33.322 -14.121 -9.258 1.00 70.94 122 PRO A O 1
ATOM 986 N N . THR A 1 123 ? 32.227 -12.188 -9.428 1.00 59.84 123 THR A N 1
ATOM 987 C CA . THR A 1 123 ? 32.389 -11.826 -8.006 1.00 59.84 123 THR A CA 1
ATOM 988 C C . THR A 1 123 ? 31.539 -12.702 -7.077 1.00 59.84 123 THR A C 1
ATOM 990 O O . THR A 1 123 ? 31.871 -12.865 -5.905 1.00 59.84 123 THR A O 1
ATOM 993 N N . ILE A 1 124 ? 30.446 -13.284 -7.581 1.00 60.94 124 ILE A N 1
ATOM 994 C CA . ILE A 1 124 ? 29.568 -14.163 -6.796 1.00 60.94 124 ILE A CA 1
ATOM 995 C C . ILE A 1 124 ? 30.205 -15.550 -6.609 1.00 60.94 124 ILE A C 1
ATOM 997 O O . ILE A 1 124 ? 30.109 -16.105 -5.516 1.00 60.94 124 ILE A O 1
ATOM 1001 N N . GLU A 1 125 ? 30.900 -16.086 -7.621 1.00 58.66 125 GLU A N 1
ATOM 1002 C CA . GLU A 1 125 ? 31.557 -17.403 -7.534 1.00 58.66 125 GLU A CA 1
ATOM 1003 C C . GLU A 1 125 ? 32.689 -17.441 -6.490 1.00 58.66 125 GLU A C 1
ATOM 1005 O O . GLU A 1 125 ? 32.842 -18.439 -5.782 1.00 58.66 125 GLU A O 1
ATOM 1010 N N . ASP A 1 126 ? 33.444 -16.352 -6.333 1.00 55.66 126 ASP A N 1
ATOM 1011 C CA . ASP A 1 126 ? 34.524 -16.266 -5.338 1.00 55.66 126 ASP A CA 1
ATOM 1012 C C . ASP A 1 126 ? 33.988 -16.180 -3.897 1.00 55.66 126 ASP A C 1
ATOM 1014 O O . ASP A 1 126 ? 34.513 -16.839 -3.000 1.00 55.66 126 ASP A O 1
ATOM 1018 N N . LEU A 1 127 ? 32.871 -15.476 -3.681 1.00 55.19 127 LEU A N 1
ATOM 1019 C CA . LEU A 1 127 ? 32.201 -15.399 -2.374 1.00 55.19 127 LEU A CA 1
ATOM 1020 C C . LEU A 1 127 ? 31.570 -16.735 -1.952 1.00 55.19 127 LEU A C 1
ATOM 1022 O O . LEU A 1 127 ? 31.522 -17.044 -0.762 1.00 55.19 127 LEU A O 1
ATOM 1026 N N . THR A 1 128 ? 31.100 -17.544 -2.907 1.00 53.84 128 THR A N 1
ATOM 1027 C CA . THR A 1 128 ? 30.550 -18.876 -2.602 1.00 53.84 128 THR A CA 1
ATOM 1028 C C . THR A 1 128 ? 31.619 -19.887 -2.184 1.00 53.84 128 THR A C 1
ATOM 1030 O O . THR A 1 128 ? 31.335 -20.747 -1.357 1.00 53.84 128 THR A O 1
ATOM 1033 N N . LYS A 1 129 ? 32.863 -19.755 -2.671 1.00 53.38 129 LYS A N 1
ATOM 1034 C CA . LYS A 1 129 ? 33.977 -20.646 -2.294 1.00 53.38 129 LYS A CA 1
ATOM 1035 C C . LYS A 1 129 ? 34.527 -20.357 -0.896 1.00 53.38 129 LYS A C 1
ATOM 1037 O O . LYS A 1 129 ? 34.946 -21.282 -0.208 1.00 53.38 129 LYS A O 1
ATOM 1042 N N . GLU A 1 130 ? 34.509 -19.101 -0.448 1.00 48.19 130 GLU A N 1
ATOM 1043 C CA . GLU A 1 130 ? 34.960 -18.735 0.906 1.00 48.19 130 GLU A CA 1
ATOM 1044 C C . GLU A 1 130 ? 33.987 -19.192 2.009 1.00 48.19 130 GLU A C 1
ATOM 1046 O O . GLU A 1 130 ? 34.402 -19.386 3.151 1.00 48.19 130 GLU A O 1
ATOM 1051 N N . GLN A 1 131 ? 32.710 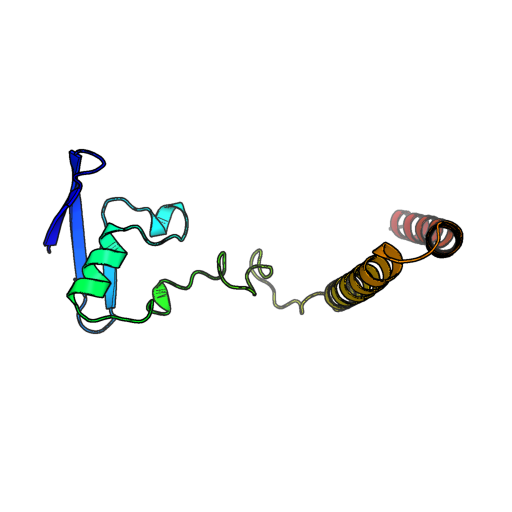-19.421 1.680 1.00 48.28 131 GLN A N 1
ATOM 1052 C CA . GLN A 1 131 ? 31.700 -19.904 2.631 1.00 48.28 131 GLN A CA 1
ATOM 1053 C C . GLN A 1 131 ? 31.676 -21.435 2.810 1.00 48.28 131 GLN A C 1
ATOM 1055 O O . GLN A 1 131 ? 31.024 -21.908 3.737 1.00 48.28 131 GLN A O 1
ATOM 1060 N N . GLU A 1 132 ? 32.394 -22.209 1.986 1.00 47.50 132 GLU A N 1
ATOM 1061 C CA . GLU A 1 132 ? 32.468 -23.682 2.084 1.00 47.50 132 GLU A CA 1
ATOM 1062 C C . GLU A 1 132 ? 33.688 -24.205 2.879 1.00 47.50 132 GLU A C 1
ATOM 1064 O O . GLU A 1 132 ? 33.823 -25.413 3.063 1.00 47.50 132 GLU A O 1
ATOM 1069 N N . ILE A 1 133 ? 34.578 -23.331 3.373 1.00 43.91 133 ILE A N 1
ATOM 1070 C CA . ILE A 1 133 ? 35.797 -23.720 4.125 1.00 43.91 133 ILE A CA 1
ATOM 1071 C C . ILE A 1 133 ? 35.587 -23.675 5.663 1.00 43.91 133 ILE A C 1
ATOM 1073 O O . ILE A 1 133 ? 36.528 -23.896 6.425 1.00 43.91 133 ILE A O 1
ATOM 1077 N N . VAL A 1 134 ? 34.359 -23.442 6.149 1.00 39.66 134 VAL A N 1
ATOM 1078 C CA . VAL A 1 134 ? 34.014 -23.470 7.591 1.00 39.66 134 VAL A CA 1
ATOM 1079 C C . VAL A 1 134 ? 33.162 -24.682 7.944 1.00 39.66 134 VAL A C 1
ATOM 1081 O O . VAL A 1 134 ? 32.128 -24.888 7.274 1.00 39.66 134 VAL A O 1
#

Sequence (134 aa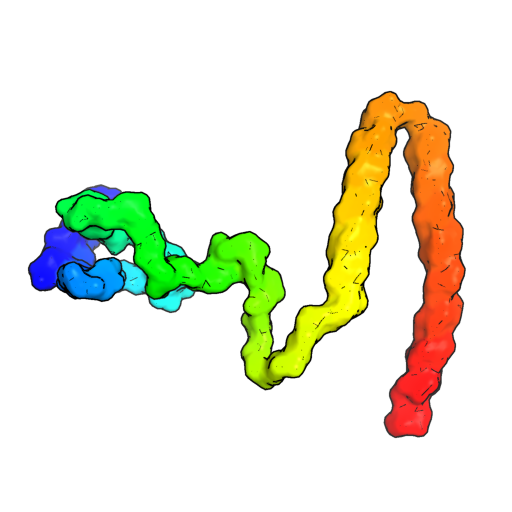):
MTILKDALCRKVFEIQFKPGTYQVTCTCMKFERCGLLCRHIISILSSNGVSTIPDAYLARRWCKDAVCRTNEKEDLIDGRQIELTKLWSEVYETVGLLKSRSKDDIESFCGLIRDFRQKLEPTIEDLTKEQEIV

InterPro domains:
  IPR006564 Zinc finger, PMZ-type [SM00575] (24-51)
  IPR007527 Zinc finger, SWIM-type [PF04434] (22-47)
  IPR007527 Zinc finger, SWIM-type [PS50966] (13-49)
  IPR031052 FHY3/FAR1 family [PTHR31669] (10-121)

Secondary structure (DSSP, 8-state):
-EEEE-TTT--EEEEEEETTTTEEEETT-HHHHHS---HHHHHHHHHTT--S--GGG--GGGSTTTT--SSS------HHHHHHHHHHHHHHHHHHHHTTS-HHHHHHHHHHHHHHHHHHHHHHHHHHHHTT--

pLDDT: mean 79.57, std 16.81, range [38.78, 95.5]

Radius of gyration: 25.55 Å; chains: 1; bounding box: 65×34×55 Å